Protein AF-A0A9N8M9S9-F1 (afdb_monomer_lite)

Foldseek 3Di:
DDPPDQDALVNADAAPDPLQAAQAALALVCLVVRVVSLVVRCVVSVNPDLLRLLVSVLRSYDPVVNVVLVPDVCSVVSGNVVVSVVSCVSRPHDDDPPDDPVRVVVVVVVVD

pLDDT: mean 84.75, std 11.59, range [36.91, 94.5]

Structure (mmCIF, N/CA/C/O backbone):
data_AF-A0A9N8M9S9-F1
#
_entry.id   AF-A0A9N8M9S9-F1
#
loop_
_atom_site.group_PDB
_atom_site.id
_atom_site.type_symbol
_atom_site.label_atom_id
_atom_site.label_alt_id
_atom_site.label_comp_id
_atom_site.label_asym_id
_atom_site.label_entity_id
_atom_site.label_seq_id
_atom_site.pdbx_PDB_ins_code
_atom_site.Cartn_x
_atom_site.Cartn_y
_atom_site.Cartn_z
_atom_site.occupanc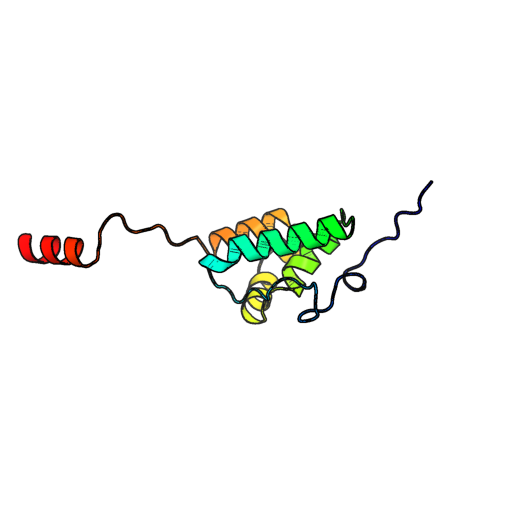y
_atom_site.B_iso_or_equiv
_atom_site.auth_seq_id
_atom_site.auth_comp_id
_atom_site.auth_asym_id
_atom_site.auth_atom_id
_atom_site.pdbx_PDB_model_num
ATOM 1 N N . MET A 1 1 ? 26.138 9.564 -23.325 1.00 36.91 1 MET A N 1
ATOM 2 C CA . MET A 1 1 ? 24.695 9.248 -23.274 1.00 36.91 1 MET A CA 1
ATOM 3 C C . MET A 1 1 ? 24.516 7.971 -22.465 1.00 36.91 1 MET A C 1
ATOM 5 O O . MET A 1 1 ? 24.757 6.896 -23.001 1.00 36.91 1 MET A O 1
ATOM 9 N N . SER A 1 2 ? 24.204 8.071 -21.169 1.00 38.53 2 SER A N 1
ATOM 10 C CA . SER A 1 2 ? 23.921 6.883 -20.351 1.00 38.53 2 SER A CA 1
ATOM 11 C C . SER A 1 2 ? 22.615 6.260 -20.825 1.00 38.53 2 SER A C 1
ATOM 13 O O . SER A 1 2 ? 21.580 6.923 -20.844 1.00 38.53 2 SER A O 1
ATOM 15 N N . ARG A 1 3 ? 22.671 4.997 -21.253 1.00 42.19 3 ARG A N 1
ATOM 16 C CA . ARG A 1 3 ? 21.482 4.197 -21.552 1.00 42.19 3 ARG A CA 1
ATOM 17 C C . ARG A 1 3 ? 20.707 4.055 -20.240 1.00 42.19 3 ARG A C 1
ATOM 19 O O . ARG A 1 3 ? 21.157 3.322 -19.367 1.00 42.19 3 ARG A O 1
ATOM 26 N N . LYS A 1 4 ? 19.591 4.773 -20.073 1.00 49.19 4 LYS A N 1
ATOM 27 C CA . LYS A 1 4 ? 18.631 4.481 -18.998 1.00 49.19 4 LYS A CA 1
ATOM 28 C C . LYS A 1 4 ? 18.071 3.089 -19.287 1.00 49.19 4 LYS A C 1
ATOM 30 O O . LYS A 1 4 ? 17.241 2.925 -20.178 1.00 49.19 4 LYS A O 1
ATOM 35 N N . THR A 1 5 ? 18.611 2.074 -18.622 1.00 52.59 5 THR A N 1
ATOM 36 C CA . THR A 1 5 ? 18.059 0.719 -18.633 1.00 52.59 5 THR A CA 1
ATOM 37 C C . THR A 1 5 ? 16.613 0.832 -18.162 1.00 52.59 5 THR A C 1
ATOM 39 O O . THR A 1 5 ? 16.381 1.379 -17.087 1.00 52.59 5 THR A O 1
ATOM 42 N N . ARG A 1 6 ? 15.639 0.392 -18.971 1.00 55.03 6 ARG A N 1
ATOM 43 C CA . ARG A 1 6 ? 14.244 0.314 -18.519 1.00 55.03 6 ARG A CA 1
ATOM 44 C C . ARG A 1 6 ? 14.217 -0.593 -17.298 1.00 55.03 6 ARG A C 1
ATOM 46 O O . ARG A 1 6 ? 14.609 -1.753 -17.392 1.00 55.03 6 ARG A O 1
ATOM 53 N N . GLN A 1 7 ? 13.864 -0.024 -16.158 1.00 66.12 7 GLN A N 1
ATOM 54 C CA . GLN A 1 7 ? 13.792 -0.766 -14.918 1.00 66.12 7 GLN A CA 1
ATOM 55 C C . GLN A 1 7 ? 12.396 -1.333 -14.773 1.00 66.12 7 GLN A C 1
ATOM 57 O O . GLN A 1 7 ? 11.433 -0.583 -14.670 1.00 66.12 7 GLN A O 1
ATOM 62 N N . ASP A 1 8 ? 12.312 -2.655 -14.795 1.00 69.69 8 ASP A N 1
ATOM 63 C CA . ASP A 1 8 ? 11.073 -3.387 -14.581 1.00 69.69 8 ASP A CA 1
ATOM 64 C C . ASP A 1 8 ? 10.934 -3.769 -13.105 1.00 69.69 8 ASP A C 1
ATOM 66 O O . ASP A 1 8 ? 11.894 -3.752 -12.338 1.00 69.69 8 ASP A O 1
ATOM 70 N N . ILE A 1 9 ? 9.751 -4.226 -12.695 1.00 74.62 9 ILE A N 1
ATOM 71 C CA . ILE A 1 9 ? 9.516 -4.713 -11.324 1.00 74.62 9 ILE A CA 1
ATOM 72 C C . ILE A 1 9 ? 10.524 -5.796 -10.879 1.00 74.62 9 ILE A C 1
ATOM 74 O O . ILE A 1 9 ? 10.769 -5.976 -9.690 1.00 74.62 9 ILE A O 1
ATOM 78 N N . VAL A 1 10 ? 11.126 -6.509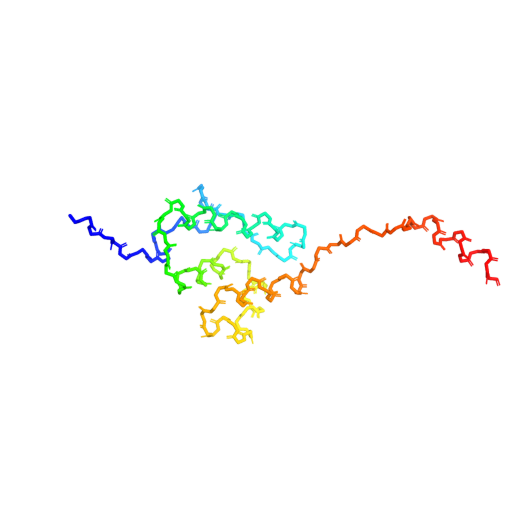 -11.836 1.00 76.12 10 VAL A N 1
ATOM 79 C CA . VAL A 1 10 ? 12.116 -7.573 -11.617 1.00 76.12 10 VAL A CA 1
ATOM 80 C C . VAL A 1 10 ? 13.465 -7.024 -11.134 1.00 76.12 10 VAL A C 1
ATOM 82 O O . VAL A 1 10 ? 14.215 -7.754 -10.490 1.00 76.12 10 VAL A O 1
ATOM 85 N N . THR A 1 11 ? 13.783 -5.753 -11.408 1.00 78.75 11 THR A N 1
ATOM 86 C CA . THR A 1 11 ? 15.016 -5.113 -10.915 1.00 78.75 11 THR A CA 1
ATOM 87 C C . THR A 1 11 ? 14.886 -4.609 -9.480 1.00 78.75 11 THR A C 1
ATOM 89 O O . THR A 1 11 ? 15.897 -4.275 -8.864 1.00 78.75 11 THR A O 1
ATOM 92 N N . LEU A 1 12 ? 13.664 -4.559 -8.941 1.00 83.62 12 LEU A N 1
ATOM 93 C CA . LEU A 1 12 ? 13.413 -4.190 -7.553 1.00 83.62 12 LEU A CA 1
ATOM 94 C C . LEU A 1 12 ? 13.597 -5.399 -6.618 1.00 83.62 12 LEU A C 1
ATOM 96 O O . LEU A 1 12 ? 13.330 -6.540 -7.007 1.00 83.62 12 LEU A O 1
ATOM 100 N N . PRO A 1 13 ? 14.028 -5.175 -5.362 1.00 84.19 13 PRO A N 1
ATOM 101 C CA . PRO A 1 13 ? 14.227 -6.242 -4.392 1.00 84.19 13 PRO A CA 1
ATOM 102 C C . PRO A 1 13 ? 12.953 -7.062 -4.185 1.00 84.19 13 PRO A C 1
ATOM 104 O O . PRO A 1 13 ? 11.859 -6.527 -3.975 1.00 84.19 13 PRO A O 1
ATOM 107 N N . ALA A 1 14 ? 13.101 -8.385 -4.218 1.00 81.19 14 ALA A N 1
ATOM 108 C CA . ALA A 1 14 ? 11.986 -9.299 -4.043 1.00 81.19 14 ALA A CA 1
ATOM 109 C C . ALA A 1 14 ? 11.289 -9.066 -2.696 1.00 81.19 14 ALA A C 1
ATOM 111 O O . ALA A 1 14 ? 11.912 -8.812 -1.666 1.00 81.19 14 ALA A O 1
ATOM 112 N N . ARG A 1 15 ? 9.962 -9.200 -2.671 1.00 77.75 15 ARG A N 1
ATOM 113 C CA . ARG A 1 15 ? 9.188 -9.024 -1.438 1.00 77.75 15 ARG A CA 1
ATOM 114 C C . ARG A 1 15 ? 9.722 -9.903 -0.297 1.00 77.75 15 ARG A C 1
ATOM 116 O O . ARG A 1 15 ? 9.587 -11.124 -0.345 1.00 77.75 15 ARG A O 1
ATOM 123 N N . GLY A 1 16 ? 10.191 -9.262 0.775 1.00 75.62 16 GLY A N 1
ATOM 124 C CA . GLY A 1 16 ? 10.724 -9.925 1.970 1.00 75.62 16 GLY A CA 1
ATOM 125 C C . GLY A 1 16 ? 12.241 -10.129 1.966 1.00 75.62 16 GLY A C 1
ATOM 126 O O . GLY A 1 16 ? 12.755 -10.688 2.931 1.00 75.62 16 GLY A O 1
ATOM 127 N N . SER A 1 17 ? 12.954 -9.687 0.925 1.00 82.50 17 SER A N 1
ATOM 128 C CA . SER A 1 17 ? 14.415 -9.623 0.940 1.00 82.50 17 SER A CA 1
ATOM 129 C C . SER A 1 17 ? 14.916 -8.428 1.751 1.00 82.50 17 SER A C 1
ATOM 131 O O . SER A 1 17 ? 14.187 -7.462 1.990 1.00 82.50 17 SER A O 1
ATOM 133 N N . SER A 1 18 ? 16.198 -8.468 2.122 1.00 74.19 18 SER A N 1
ATOM 134 C CA . SER A 1 18 ? 16.900 -7.280 2.614 1.00 74.19 18 SER A CA 1
ATOM 135 C C . SER A 1 18 ? 16.783 -6.152 1.579 1.00 74.19 18 SER A C 1
ATOM 137 O O . SER A 1 18 ? 16.964 -6.401 0.385 1.00 74.19 18 SER A O 1
ATOM 139 N N . GLY A 1 19 ? 16.409 -4.948 2.020 1.00 74.88 19 GLY A N 1
ATOM 140 C CA . GLY A 1 19 ? 16.206 -3.774 1.158 1.00 74.88 19 GLY A CA 1
ATOM 141 C C . GLY A 1 19 ? 14.801 -3.605 0.562 1.00 74.88 19 GLY A C 1
ATOM 142 O O . GLY A 1 19 ? 14.537 -2.574 -0.045 1.00 74.88 19 GLY A O 1
ATOM 143 N N . ALA A 1 20 ? 13.880 -4.560 0.742 1.00 84.19 20 ALA A N 1
ATOM 144 C CA . ALA A 1 20 ? 12.489 -4.389 0.320 1.00 84.19 20 ALA A CA 1
ATOM 145 C C . ALA A 1 20 ? 11.661 -3.606 1.366 1.00 84.19 20 ALA A C 1
ATOM 147 O O . ALA A 1 20 ? 11.850 -3.821 2.567 1.00 84.19 20 ALA A O 1
ATOM 148 N N . PRO A 1 21 ? 10.682 -2.783 0.939 1.00 86.50 21 PRO A N 1
ATOM 149 C CA . PRO A 1 21 ? 9.719 -2.149 1.830 1.00 86.50 21 PRO A CA 1
ATOM 150 C C . PRO A 1 21 ? 8.965 -3.161 2.690 1.00 86.50 21 PRO A C 1
ATOM 152 O O . PRO A 1 21 ? 8.663 -4.289 2.268 1.00 86.50 21 PRO A O 1
ATOM 155 N N . SER A 1 22 ? 8.578 -2.722 3.883 1.00 85.75 22 SER A N 1
ATOM 156 C CA . SER A 1 22 ? 7.738 -3.507 4.775 1.00 85.75 22 SER A CA 1
ATOM 157 C C . SER A 1 22 ? 6.406 -3.828 4.102 1.00 85.75 22 SER A C 1
ATOM 159 O O . SER A 1 22 ? 5.725 -2.967 3.545 1.00 85.75 22 SER A O 1
ATOM 161 N N . ARG A 1 23 ? 5.985 -5.095 4.169 1.00 87.94 23 ARG A N 1
ATOM 162 C CA . ARG A 1 23 ? 4.732 -5.531 3.540 1.00 87.94 23 ARG A CA 1
ATOM 163 C C . ARG A 1 23 ? 3.533 -4.823 4.174 1.00 87.94 23 ARG A C 1
ATOM 165 O O . ARG A 1 23 ? 3.187 -5.107 5.320 1.00 87.94 23 ARG A O 1
ATOM 172 N N . PHE A 1 24 ? 2.818 -4.019 3.391 1.00 91.44 24 PHE A N 1
ATOM 173 C CA . PHE A 1 24 ? 1.625 -3.323 3.868 1.00 91.44 24 PHE A CA 1
ATOM 174 C C . PHE A 1 24 ? 0.437 -4.270 4.040 1.00 91.44 24 PHE A C 1
ATOM 176 O O . PHE A 1 24 ? -0.051 -4.864 3.078 1.00 91.44 24 PHE A O 1
ATOM 183 N N . ARG A 1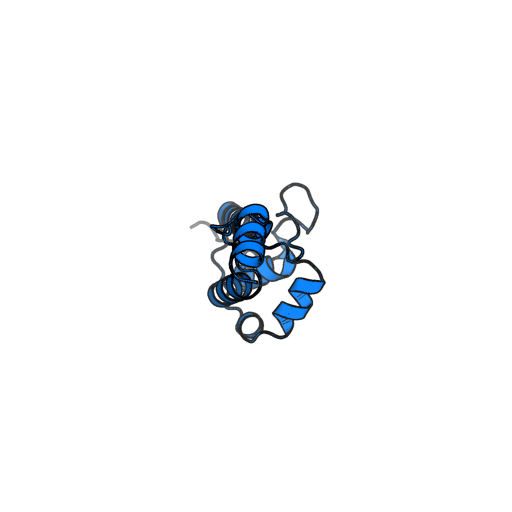 25 ? -0.058 -4.426 5.269 1.00 90.56 25 ARG A N 1
ATOM 184 C CA . ARG A 1 25 ? -1.159 -5.355 5.589 1.00 90.56 25 ARG A CA 1
ATOM 185 C C . ARG A 1 25 ? -2.521 -4.677 5.774 1.00 90.56 25 ARG A C 1
ATOM 187 O O . ARG A 1 25 ? -3.471 -5.368 6.124 1.00 90.56 25 ARG A O 1
ATOM 194 N N . GLY A 1 26 ? -2.629 -3.375 5.500 1.00 88.81 26 GLY A N 1
ATOM 195 C CA . GLY A 1 26 ? -3.845 -2.593 5.761 1.00 88.81 26 GLY A CA 1
ATOM 196 C C . GLY A 1 26 ? -3.863 -1.917 7.135 1.00 88.81 26 GLY A C 1
ATOM 197 O O . GLY A 1 26 ? -4.925 -1.523 7.607 1.00 88.81 26 GLY A O 1
ATOM 198 N N . ASP A 1 27 ? -2.706 -1.802 7.789 1.00 88.81 27 ASP A N 1
ATOM 199 C CA . ASP A 1 27 ? -2.564 -1.038 9.028 1.00 88.81 27 ASP A CA 1
ATOM 200 C C . ASP A 1 27 ? -2.536 0.464 8.715 1.00 88.81 27 ASP A C 1
ATOM 202 O O . ASP A 1 27 ? -1.667 0.953 7.994 1.00 88.81 27 ASP A O 1
ATOM 206 N N . ARG A 1 28 ? -3.503 1.197 9.261 1.00 88.31 28 ARG A N 1
ATOM 207 C CA . ARG A 1 28 ? -3.704 2.626 8.998 1.00 88.31 28 ARG A CA 1
ATOM 208 C C . ARG A 1 28 ? -2.516 3.474 9.451 1.00 88.31 28 ARG A C 1
ATOM 210 O O . ARG A 1 28 ? -2.145 4.407 8.742 1.00 88.31 28 ARG A O 1
ATOM 217 N N . GLU A 1 29 ? -1.885 3.129 10.571 1.00 87.38 29 GLU A N 1
ATOM 218 C CA . GLU A 1 29 ? -0.744 3.888 11.099 1.00 87.38 29 GLU A CA 1
ATOM 219 C C . GLU A 1 29 ? 0.531 3.611 10.28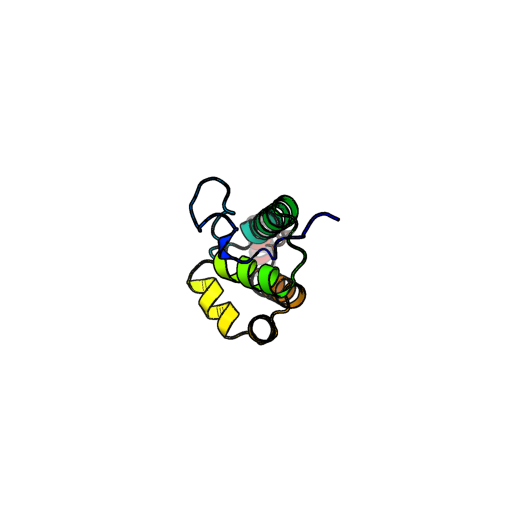9 1.00 87.38 29 GLU A C 1
ATOM 221 O O . GLU A 1 29 ? 1.350 4.507 10.068 1.00 87.38 29 GLU A O 1
ATOM 226 N N . ALA A 1 30 ? 0.660 2.397 9.744 1.00 89.19 30 ALA A N 1
ATOM 227 C CA . ALA A 1 30 ? 1.794 2.003 8.913 1.00 89.19 30 ALA A CA 1
ATOM 228 C C . ALA A 1 30 ? 1.717 2.520 7.463 1.00 89.19 30 ALA A C 1
ATOM 230 O O . ALA A 1 30 ? 2.735 2.517 6.768 1.00 89.19 30 ALA A O 1
ATOM 231 N N . LEU A 1 31 ? 0.548 2.978 6.984 1.00 91.94 31 LEU A N 1
ATOM 232 C CA . LEU A 1 31 ? 0.361 3.386 5.583 1.00 91.94 31 LEU A CA 1
ATOM 233 C C . LEU A 1 31 ? 1.347 4.483 5.165 1.00 91.94 31 LEU A C 1
ATOM 235 O O . LEU A 1 31 ? 1.911 4.425 4.075 1.00 91.94 31 LEU A O 1
ATOM 239 N N . ARG A 1 32 ? 1.567 5.488 6.019 1.00 90.88 32 ARG A N 1
ATOM 240 C CA . ARG A 1 32 ? 2.464 6.605 5.690 1.00 90.88 32 ARG A CA 1
ATOM 241 C C . ARG A 1 32 ? 3.908 6.136 5.523 1.00 90.88 32 ARG A C 1
ATOM 243 O O . ARG A 1 32 ? 4.554 6.541 4.561 1.00 90.88 32 ARG A O 1
ATOM 250 N N . SER A 1 33 ? 4.398 5.316 6.451 1.00 91.31 33 SER A N 1
ATOM 251 C CA . SER A 1 33 ? 5.762 4.780 6.399 1.00 91.31 33 SER A CA 1
ATOM 252 C C . SER A 1 33 ? 5.939 3.871 5.190 1.00 91.31 33 SER A C 1
ATOM 254 O O . SER A 1 33 ? 6.889 4.057 4.443 1.00 91.31 33 SER A O 1
ATOM 256 N N . PHE A 1 34 ? 4.967 2.997 4.920 1.00 93.62 34 PHE A N 1
ATOM 257 C CA . PHE A 1 34 ? 4.969 2.142 3.736 1.00 93.62 34 PHE A CA 1
ATOM 258 C C . PHE A 1 34 ? 5.071 2.937 2.428 1.00 93.62 34 PHE A C 1
ATOM 260 O O . PHE A 1 34 ? 5.919 2.639 1.593 1.00 93.62 34 PHE A O 1
ATOM 267 N N . LEU A 1 35 ? 4.225 3.957 2.243 1.00 93.56 35 LEU A N 1
ATOM 268 C CA . LEU A 1 35 ? 4.251 4.774 1.026 1.00 93.56 35 LEU A CA 1
ATOM 269 C C . LEU A 1 35 ? 5.593 5.488 0.845 1.00 93.56 35 LEU A C 1
ATOM 271 O O . LEU A 1 35 ? 6.048 5.636 -0.285 1.00 93.56 35 LEU A O 1
ATOM 275 N N . ARG A 1 36 ? 6.219 5.915 1.949 1.00 93.31 36 ARG A N 1
ATOM 276 C CA . ARG A 1 36 ? 7.550 6.521 1.919 1.00 93.31 36 ARG A CA 1
ATOM 277 C C . ARG A 1 36 ? 8.615 5.497 1.531 1.00 93.31 36 ARG A C 1
ATOM 279 O O . ARG A 1 36 ? 9.356 5.756 0.605 1.00 93.31 36 ARG A O 1
ATOM 286 N N . GLU A 1 37 ? 8.629 4.324 2.162 1.00 92.50 37 GLU A N 1
ATOM 287 C CA . GLU A 1 37 ? 9.588 3.252 1.849 1.00 92.50 37 GLU A CA 1
ATOM 288 C C . GLU A 1 37 ? 9.514 2.810 0.382 1.00 92.50 37 GLU A C 1
ATOM 290 O O . GLU A 1 37 ? 10.541 2.564 -0.242 1.00 92.50 37 GLU A O 1
ATOM 295 N N . VAL A 1 38 ? 8.307 2.726 -0.190 1.00 91.69 38 VAL A N 1
ATOM 296 C CA . VAL A 1 38 ? 8.137 2.413 -1.617 1.00 91.69 38 VAL A CA 1
ATOM 297 C C . VAL A 1 38 ? 8.675 3.538 -2.501 1.00 91.69 38 VAL A C 1
ATOM 299 O O . VAL A 1 38 ? 9.333 3.244 -3.493 1.00 91.69 38 VAL A O 1
ATOM 302 N N . GLN A 1 39 ? 8.422 4.804 -2.158 1.00 91.31 39 GLN A N 1
ATOM 303 C CA . GLN A 1 39 ? 8.952 5.940 -2.916 1.00 91.31 39 GLN A CA 1
ATOM 304 C C . GLN A 1 39 ? 10.482 5.999 -2.840 1.00 91.31 39 GLN A C 1
ATOM 306 O O . GLN A 1 39 ? 11.130 6.060 -3.877 1.00 91.31 39 GLN A O 1
ATOM 311 N N . ASP A 1 40 ? 11.048 5.889 -1.636 1.00 91.06 40 ASP A N 1
ATOM 312 C CA . ASP A 1 40 ? 12.494 5.886 -1.401 1.00 91.06 40 ASP A CA 1
ATOM 313 C C . ASP A 1 40 ? 13.173 4.760 -2.205 1.00 91.06 40 ASP A C 1
ATOM 315 O O . ASP A 1 40 ? 14.232 4.960 -2.801 1.00 91.06 40 ASP A O 1
ATOM 319 N N . LEU A 1 41 ? 12.537 3.581 -2.279 1.00 90.31 41 LEU A N 1
ATOM 320 C CA . LEU A 1 41 ? 13.006 2.476 -3.110 1.00 90.31 41 LEU A CA 1
ATOM 321 C C . LEU A 1 41 ? 13.009 2.852 -4.597 1.00 90.31 41 LEU A C 1
ATOM 323 O O . LEU A 1 41 ? 14.026 2.684 -5.264 1.00 90.31 41 LEU A O 1
ATOM 327 N N . LEU A 1 42 ? 11.890 3.347 -5.122 1.00 89.75 42 LEU A N 1
ATOM 328 C CA . LEU A 1 42 ? 11.769 3.706 -6.538 1.00 89.75 42 LEU A CA 1
ATOM 329 C C . LEU A 1 42 ? 12.772 4.797 -6.934 1.00 89.75 42 LEU A C 1
ATOM 331 O O . LEU A 1 42 ? 13.405 4.690 -7.984 1.00 89.75 42 LEU A O 1
ATOM 335 N N . ASP A 1 43 ? 12.980 5.780 -6.059 1.00 89.19 43 ASP A N 1
ATOM 336 C CA . ASP A 1 43 ? 13.941 6.865 -6.254 1.00 89.19 43 ASP A CA 1
ATOM 337 C C . ASP A 1 43 ? 15.386 6.347 -6.223 1.00 89.19 43 ASP A C 1
ATOM 339 O O . ASP A 1 43 ? 16.189 6.702 -7.085 1.00 89.19 43 ASP A O 1
ATOM 343 N N . SER A 1 44 ? 15.721 5.452 -5.282 1.00 87.56 44 SER A N 1
ATOM 344 C CA . SER A 1 44 ? 17.061 4.841 -5.189 1.00 87.56 44 SER A CA 1
ATOM 345 C C . SER A 1 44 ? 17.433 4.017 -6.422 1.00 87.56 44 SER A C 1
ATOM 347 O O . SER A 1 44 ? 18.609 3.853 -6.749 1.00 87.56 44 SER A O 1
ATOM 349 N N . HIS A 1 45 ? 16.413 3.528 -7.118 1.00 85.81 45 HIS A N 1
ATOM 350 C CA . HIS A 1 45 ? 16.538 2.773 -8.342 1.00 85.81 45 HIS A CA 1
ATOM 351 C C . HIS A 1 45 ? 16.384 3.667 -9.598 1.00 85.81 45 HIS A C 1
ATOM 353 O O . HIS A 1 45 ? 16.591 3.172 -10.688 1.00 85.81 45 HIS A O 1
ATOM 359 N N . ASP A 1 46 ? 16.142 4.983 -9.520 1.00 85.31 46 ASP A N 1
ATOM 360 C CA . ASP A 1 46 ? 15.919 5.863 -10.699 1.00 85.31 46 ASP A CA 1
ATOM 361 C C . ASP A 1 46 ? 14.741 5.390 -11.587 1.00 85.31 46 ASP A C 1
ATOM 363 O O . ASP A 1 46 ? 14.765 5.464 -12.823 1.00 85.31 46 ASP A O 1
ATOM 367 N N . VAL A 1 47 ? 13.683 4.884 -10.941 1.00 84.81 47 VAL A N 1
ATOM 368 C CA . VAL A 1 47 ? 12.430 4.489 -11.594 1.00 84.81 47 VAL A CA 1
ATOM 369 C C . VAL A 1 47 ? 11.502 5.700 -11.694 1.00 84.81 47 VAL A C 1
ATOM 371 O O . VAL A 1 47 ? 10.927 6.127 -10.698 1.00 84.81 47 VAL A O 1
ATOM 374 N N . ASP A 1 48 ? 11.283 6.199 -12.911 1.00 82.31 48 ASP A N 1
ATOM 375 C CA . ASP A 1 48 ? 10.317 7.279 -13.214 1.00 82.31 48 ASP A CA 1
ATOM 376 C C . ASP A 1 48 ? 9.085 6.771 -14.000 1.00 82.31 48 ASP A C 1
ATOM 378 O O . ASP A 1 48 ? 8.199 7.523 -14.407 1.00 82.31 48 ASP A O 1
ATOM 382 N N . ASP A 1 49 ? 9.012 5.460 -14.240 1.00 87.62 49 ASP A N 1
ATOM 383 C CA . ASP A 1 49 ? 7.906 4.859 -14.978 1.00 87.62 49 ASP A CA 1
ATOM 384 C C . ASP A 1 49 ? 6.669 4.676 -14.079 1.00 87.62 49 ASP A C 1
ATOM 386 O O . ASP A 1 49 ? 6.700 3.994 -13.048 1.00 87.62 49 ASP A O 1
ATOM 390 N N . LYS A 1 50 ? 5.546 5.271 -14.497 1.00 88.31 50 LYS A N 1
ATOM 391 C CA . LYS A 1 50 ? 4.269 5.221 -13.770 1.00 88.31 50 LYS A CA 1
ATOM 392 C C . LYS A 1 50 ? 3.696 3.809 -13.670 1.00 88.31 50 LYS A C 1
ATOM 394 O O . LYS A 1 50 ? 3.057 3.494 -12.664 1.00 88.31 50 LYS A O 1
ATOM 399 N N . GLU A 1 51 ? 3.896 2.970 -14.682 1.00 88.69 51 GLU A N 1
ATOM 400 C CA . GLU A 1 51 ? 3.422 1.587 -14.661 1.00 88.69 51 GLU A CA 1
ATOM 401 C C . GLU A 1 51 ? 4.191 0.780 -13.618 1.00 88.69 51 GLU A C 1
ATOM 403 O O . GLU A 1 51 ? 3.583 0.056 -12.824 1.00 88.69 51 GLU A O 1
ATOM 408 N N . VAL A 1 52 ? 5.509 0.987 -13.552 1.00 88.31 52 VAL A N 1
ATOM 409 C CA . VAL A 1 52 ? 6.388 0.346 -12.566 1.00 88.31 52 VAL A CA 1
ATOM 410 C C . VAL A 1 52 ? 6.063 0.837 -11.157 1.00 88.31 52 VAL A C 1
ATOM 412 O O . VAL A 1 52 ? 5.998 0.030 -10.233 1.00 88.31 52 VAL A O 1
ATOM 415 N N . HIS A 1 53 ? 5.753 2.125 -10.977 1.00 91.25 53 HIS A N 1
ATOM 416 C CA . HIS A 1 53 ? 5.268 2.663 -9.696 1.00 91.25 53 HIS A CA 1
ATOM 417 C C . HIS A 1 53 ? 3.966 1.996 -9.244 1.00 91.25 53 HIS A C 1
ATOM 419 O O . HIS A 1 53 ? 3.850 1.554 -8.097 1.00 91.25 53 HIS A O 1
ATOM 425 N N . ALA A 1 54 ? 2.977 1.908 -10.138 1.00 91.88 54 ALA A N 1
ATOM 426 C CA . ALA A 1 54 ? 1.699 1.264 -9.844 1.00 91.88 54 ALA A CA 1
ATOM 427 C C . ALA A 1 54 ? 1.890 -0.224 -9.508 1.00 91.88 54 ALA A C 1
ATOM 429 O O . ALA A 1 54 ? 1.257 -0.757 -8.589 1.00 91.88 54 ALA A O 1
ATOM 430 N N . GLU A 1 55 ? 2.795 -0.894 -10.219 1.00 91.50 55 GLU A N 1
ATOM 431 C CA . GLU A 1 55 ? 3.115 -2.292 -9.973 1.00 91.50 55 GLU A CA 1
ATOM 432 C C . GLU A 1 55 ? 3.880 -2.502 -8.666 1.00 91.50 55 GLU A C 1
ATOM 434 O O . GLU A 1 55 ? 3.546 -3.428 -7.931 1.00 91.50 55 GLU A O 1
ATOM 439 N N . ALA A 1 56 ? 4.816 -1.622 -8.307 1.00 91.50 56 ALA A N 1
ATOM 440 C CA . ALA A 1 56 ? 5.539 -1.666 -7.038 1.00 91.50 56 ALA A CA 1
ATOM 441 C C . ALA A 1 56 ? 4.591 -1.501 -5.844 1.00 91.50 56 ALA A C 1
ATOM 443 O O . ALA A 1 56 ? 4.593 -2.328 -4.924 1.00 91.50 56 ALA A O 1
ATOM 444 N N . LEU A 1 57 ? 3.697 -0.506 -5.899 1.00 92.25 57 LEU A N 1
ATOM 445 C CA . LEU A 1 57 ? 2.651 -0.309 -4.892 1.00 92.25 57 LEU A CA 1
ATOM 446 C C . LEU A 1 57 ? 1.807 -1.575 -4.714 1.00 92.25 57 LEU A C 1
ATOM 448 O O . LEU A 1 57 ? 1.538 -1.996 -3.589 1.00 92.25 57 LEU A O 1
ATOM 452 N N . PHE A 1 58 ? 1.422 -2.225 -5.812 1.00 92.88 58 PHE A N 1
ATOM 453 C CA . PHE A 1 58 ? 0.682 -3.481 -5.765 1.00 92.88 58 PHE A CA 1
ATOM 454 C C . PHE A 1 58 ? 1.531 -4.657 -5.246 1.00 92.88 58 PHE A C 1
ATOM 456 O O . PHE A 1 58 ? 1.053 -5.457 -4.435 1.00 92.88 58 PHE A O 1
ATOM 463 N N . HIS A 1 59 ? 2.785 -4.777 -5.680 1.00 91.50 59 HIS A N 1
ATOM 464 C CA . HIS A 1 59 ? 3.677 -5.896 -5.379 1.00 91.50 59 HIS A CA 1
ATOM 465 C C . HIS A 1 59 ? 3.957 -6.006 -3.875 1.00 91.50 59 HIS A C 1
ATOM 467 O O . HIS A 1 59 ? 3.779 -7.084 -3.285 1.00 91.50 59 HIS A O 1
ATOM 473 N N . TYR A 1 60 ? 4.309 -4.883 -3.240 1.00 92.44 60 TYR A N 1
ATOM 474 C CA . TYR A 1 60 ? 4.644 -4.823 -1.814 1.00 92.44 60 TYR A CA 1
ATOM 475 C C . TYR A 1 60 ? 3.419 -4.780 -0.886 1.00 92.44 60 TYR A C 1
ATOM 477 O O . TYR A 1 60 ? 3.538 -5.022 0.319 1.00 92.44 60 TYR A O 1
ATOM 485 N N . CYS A 1 61 ? 2.212 -4.595 -1.430 1.00 92.50 61 CYS A N 1
ATOM 486 C CA . CYS A 1 61 ? 0.977 -4.791 -0.675 1.00 92.50 61 CYS A CA 1
ATOM 487 C C . CYS A 1 61 ? 0.780 -6.254 -0.238 1.00 92.50 61 CYS A C 1
ATOM 489 O O . CYS A 1 61 ? 1.178 -7.224 -0.890 1.00 92.50 61 CYS A O 1
ATOM 491 N N . GLY A 1 62 ? 0.095 -6.447 0.884 1.00 91.12 62 GLY A N 1
ATOM 492 C CA . GLY A 1 62 ? -0.360 -7.750 1.344 1.00 91.12 62 GLY A CA 1
ATOM 493 C C . GLY A 1 62 ? -1.492 -8.315 0.490 1.00 91.12 62 GLY A C 1
ATOM 494 O O . GLY A 1 62 ? -2.147 -7.603 -0.261 1.00 91.12 62 GLY A O 1
ATOM 495 N N . SER A 1 63 ? -1.741 -9.620 0.613 1.00 91.12 63 SER A N 1
ATOM 496 C CA . SER A 1 63 ? -2.799 -10.340 -0.110 1.00 91.12 63 SER A CA 1
ATOM 497 C C . SER A 1 63 ? -4.172 -9.670 -0.015 1.00 91.12 63 SER A C 1
ATOM 499 O O . SER A 1 63 ? -4.823 -9.520 -1.044 1.00 91.12 63 SER A O 1
ATOM 501 N N . SER A 1 64 ? -4.594 -9.245 1.178 1.00 90.19 64 SER A N 1
ATOM 502 C CA . SER A 1 64 ? -5.900 -8.602 1.382 1.00 90.19 64 SER A CA 1
ATOM 503 C C . SER A 1 64 ? -5.993 -7.252 0.670 1.00 90.19 64 SER A C 1
ATOM 505 O O . SER A 1 64 ? -6.942 -7.013 -0.069 1.00 90.19 64 SER A O 1
ATOM 507 N N . VAL A 1 65 ? -4.964 -6.411 0.810 1.00 92.00 65 VAL A N 1
ATOM 508 C CA . VAL A 1 65 ? -4.902 -5.097 0.149 1.00 92.00 65 VAL A CA 1
ATOM 509 C C . VAL A 1 65 ? -4.819 -5.252 -1.370 1.00 92.00 65 VAL A C 1
ATOM 511 O O . VAL A 1 65 ? -5.483 -4.527 -2.097 1.00 92.00 65 VAL A O 1
ATOM 514 N N . ARG A 1 66 ? -4.071 -6.244 -1.870 1.00 92.88 66 ARG A N 1
ATOM 515 C CA . ARG A 1 66 ? -4.011 -6.551 -3.305 1.00 92.88 66 ARG A CA 1
ATOM 516 C C . ARG A 1 66 ? -5.359 -6.967 -3.877 1.00 92.88 66 ARG A C 1
ATOM 518 O O . ARG A 1 66 ? -5.679 -6.538 -4.977 1.00 92.88 66 ARG A O 1
ATOM 525 N N . LYS A 1 67 ? -6.127 -7.808 -3.173 1.00 92.69 67 LYS A N 1
ATOM 526 C CA . LYS A 1 67 ? -7.483 -8.179 -3.616 1.00 92.69 67 LYS A CA 1
ATOM 527 C C . LYS A 1 67 ? -8.341 -6.926 -3.780 1.00 92.69 67 LYS A C 1
ATOM 529 O O . LYS A 1 67 ? -8.872 -6.709 -4.855 1.00 92.69 67 LYS A O 1
ATOM 534 N N . LEU A 1 68 ? -8.337 -6.060 -2.769 1.00 91.81 68 LEU A N 1
ATOM 535 C CA . LEU A 1 68 ? -9.052 -4.789 -2.803 1.00 91.81 68 LEU A CA 1
ATOM 536 C C . LEU A 1 68 ? -8.569 -3.866 -3.936 1.00 91.81 68 LEU A C 1
ATOM 538 O O . LEU A 1 68 ? -9.389 -3.303 -4.650 1.00 91.81 68 LEU A O 1
ATOM 542 N N . LEU A 1 69 ? -7.257 -3.739 -4.159 1.00 91.50 69 LEU A N 1
ATOM 543 C CA . LEU A 1 69 ? -6.712 -2.919 -5.248 1.00 91.50 69 LEU A CA 1
ATOM 544 C C . LEU A 1 69 ? -7.118 -3.433 -6.638 1.00 91.50 69 LEU A C 1
ATOM 546 O O . LEU A 1 69 ? -7.357 -2.614 -7.518 1.00 91.50 69 LEU A O 1
ATOM 550 N N . LYS A 1 70 ? -7.231 -4.755 -6.848 1.00 91.56 70 LYS A N 1
ATOM 551 C CA . LYS A 1 70 ? -7.667 -5.330 -8.140 1.00 91.56 70 LYS A CA 1
ATOM 552 C C . LYS A 1 70 ? -9.080 -4.904 -8.541 1.00 91.56 70 LYS A C 1
ATOM 554 O O . LYS A 1 70 ? -9.375 -4.808 -9.737 1.00 91.56 70 LYS A O 1
ATOM 559 N N . ASP A 1 71 ? -9.927 -4.647 -7.553 1.00 91.38 71 ASP A N 1
ATOM 560 C CA . ASP A 1 71 ? -11.311 -4.234 -7.768 1.00 91.38 71 ASP A CA 1
ATOM 561 C C . ASP A 1 71 ? -11.428 -2.728 -8.048 1.00 91.38 71 ASP A C 1
ATOM 563 O O . ASP A 1 71 ? -12.436 -2.275 -8.590 1.00 91.38 71 ASP A O 1
ATOM 567 N N . LEU A 1 72 ? -10.385 -1.944 -7.750 1.00 91.12 72 LEU A N 1
ATOM 568 C CA . LEU A 1 72 ? -10.388 -0.502 -7.965 1.00 91.12 72 LEU A CA 1
ATOM 569 C C . LEU A 1 72 ? -9.987 -0.126 -9.407 1.00 91.12 72 LEU A C 1
ATOM 571 O O . LEU A 1 72 ? -8.972 -0.608 -9.922 1.00 91.12 72 LEU A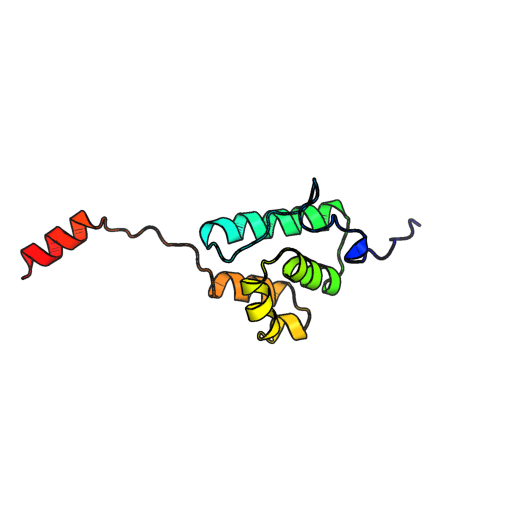 O 1
ATOM 575 N N . PRO A 1 73 ? -10.706 0.818 -10.052 1.00 90.38 73 PRO A N 1
ATOM 576 C CA . PRO A 1 73 ? -10.359 1.312 -11.387 1.00 90.38 73 PRO A CA 1
ATOM 577 C C . PRO A 1 73 ? -8.949 1.906 -11.483 1.00 90.38 73 PRO A C 1
ATOM 579 O O . PRO A 1 73 ? -8.303 1.775 -12.519 1.00 90.38 73 PRO A O 1
ATOM 582 N N . CYS A 1 74 ? -8.443 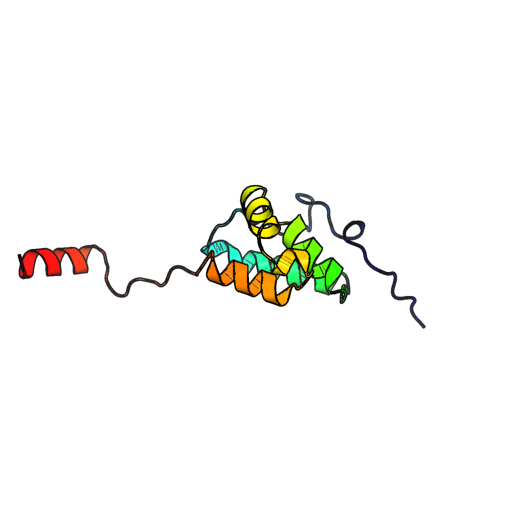2.505 -10.400 1.00 89.69 74 CYS A N 1
ATOM 583 C CA . CYS A 1 74 ? -7.121 3.133 -10.376 1.00 89.69 74 CYS A CA 1
ATOM 584 C C . CYS A 1 74 ? -5.973 2.145 -10.629 1.00 89.69 74 CYS A C 1
ATOM 586 O O . CYS A 1 74 ? -4.991 2.511 -11.269 1.00 89.69 74 CYS A O 1
ATOM 588 N N . TYR A 1 75 ? -6.107 0.888 -10.194 1.00 90.12 75 TYR A N 1
ATOM 589 C CA . TYR A 1 75 ? -5.117 -0.144 -10.502 1.00 90.12 75 TYR A CA 1
ATOM 590 C C . TYR A 1 75 ? -5.186 -0.564 -11.973 1.00 90.12 75 TYR A C 1
ATOM 592 O O . TYR A 1 75 ? -4.155 -0.703 -12.626 1.00 90.12 75 TYR A O 1
ATOM 600 N N . ARG A 1 76 ? -6.400 -0.703 -12.527 1.00 89.44 76 ARG A N 1
ATOM 601 C CA . ARG A 1 76 ? -6.602 -1.053 -13.945 1.00 89.44 76 ARG A CA 1
ATOM 602 C C . ARG A 1 76 ? -6.058 0.021 -14.887 1.00 89.44 76 ARG A C 1
ATOM 604 O O . ARG A 1 76 ? -5.530 -0.310 -15.939 1.00 89.44 76 ARG A O 1
ATOM 611 N N . GLN A 1 77 ? -6.159 1.286 -14.485 1.00 90.81 77 GLN A N 1
ATOM 612 C CA . GLN A 1 77 ? -5.632 2.442 -15.214 1.00 90.81 77 GLN A CA 1
ATOM 613 C C . GLN A 1 77 ? -4.132 2.681 -14.989 1.00 90.81 77 GLN A C 1
ATOM 615 O O . GLN A 1 77 ? -3.588 3.611 -15.575 1.00 90.81 77 GLN A O 1
ATOM 620 N N . ARG A 1 78 ? -3.471 1.874 -14.142 1.00 90.94 78 ARG A N 1
ATOM 621 C CA . ARG A 1 78 ? -2.054 2.034 -13.773 1.00 90.94 78 ARG A CA 1
ATOM 622 C C . ARG A 1 78 ? -1.724 3.458 -13.303 1.00 90.94 78 ARG A C 1
ATOM 624 O O . ARG A 1 78 ? -0.668 3.995 -13.617 1.00 90.94 78 ARG A O 1
ATOM 631 N N . ASP A 1 79 ? -2.625 4.066 -12.526 1.00 93.19 79 ASP A N 1
ATOM 632 C CA . ASP A 1 79 ? -2.426 5.409 -11.974 1.00 93.19 79 ASP A CA 1
ATOM 633 C C . ASP A 1 79 ? -1.939 5.330 -10.512 1.00 93.19 79 ASP A C 1
ATOM 635 O O . ASP A 1 79 ? -2.754 5.166 -9.590 1.00 93.19 79 ASP A O 1
ATOM 639 N N . PRO A 1 80 ? -0.624 5.491 -10.257 1.00 92.12 80 PRO A N 1
ATOM 640 C CA . PRO A 1 80 ? -0.073 5.409 -8.909 1.00 92.12 80 PRO A CA 1
ATOM 641 C C . PRO A 1 80 ? -0.615 6.510 -7.988 1.00 92.12 80 PRO A C 1
ATOM 643 O O . PRO A 1 80 ? -0.835 6.267 -6.800 1.00 92.12 80 PRO A O 1
ATOM 646 N N . LYS A 1 81 ? -0.913 7.710 -8.507 1.00 93.44 81 LYS A N 1
ATOM 647 C CA . LYS A 1 81 ? -1.450 8.811 -7.692 1.00 93.44 81 LYS A CA 1
ATOM 648 C C . LYS A 1 81 ? -2.867 8.493 -7.231 1.00 93.44 81 LYS A C 1
ATOM 650 O O . LYS A 1 81 ? -3.189 8.683 -6.053 1.00 93.44 81 LYS A O 1
ATOM 655 N N . ALA A 1 82 ? -3.701 7.969 -8.128 1.00 93.94 82 ALA A N 1
ATOM 656 C CA . ALA A 1 82 ? -5.049 7.533 -7.782 1.00 93.94 82 ALA A CA 1
ATOM 657 C C . ALA A 1 82 ? -5.041 6.331 -6.822 1.00 93.94 82 ALA A C 1
ATOM 659 O O . ALA A 1 82 ? -5.861 6.285 -5.903 1.00 93.94 82 ALA A O 1
ATOM 660 N N . MET A 1 83 ? -4.091 5.398 -6.964 1.00 93.56 83 MET A N 1
ATOM 661 C CA . MET A 1 83 ? -3.902 4.294 -6.012 1.00 93.56 83 MET A CA 1
ATOM 662 C C . MET A 1 83 ? -3.536 4.801 -4.612 1.00 93.56 83 MET A C 1
ATOM 664 O O . MET A 1 83 ? -4.166 4.403 -3.633 1.00 93.56 83 MET A O 1
ATOM 668 N N . ILE A 1 84 ? -2.576 5.727 -4.503 1.00 94.12 84 ILE A N 1
ATOM 669 C CA . ILE A 1 84 ? -2.188 6.338 -3.222 1.00 94.12 84 ILE A CA 1
ATOM 670 C C . ILE A 1 84 ? -3.376 7.061 -2.584 1.00 94.12 84 ILE A C 1
ATOM 672 O O . ILE A 1 84 ? -3.611 6.931 -1.379 1.00 94.12 84 ILE A O 1
ATOM 676 N N . LYS A 1 85 ? -4.145 7.813 -3.380 1.00 94.50 85 LYS A N 1
ATOM 677 C CA . LYS A 1 85 ? -5.350 8.501 -2.904 1.00 94.50 85 LYS A CA 1
ATOM 678 C C . LYS A 1 85 ? -6.377 7.504 -2.367 1.00 94.50 85 LYS A C 1
ATOM 680 O O . LYS A 1 85 ? -6.853 7.684 -1.251 1.00 94.50 85 LYS A O 1
ATOM 685 N N . ALA A 1 86 ? -6.659 6.434 -3.110 1.00 93.25 86 ALA A N 1
ATOM 686 C CA . ALA A 1 86 ? -7.595 5.397 -2.686 1.00 93.25 86 ALA A CA 1
ATOM 687 C C . ALA A 1 86 ? -7.149 4.712 -1.384 1.00 93.25 86 ALA A C 1
ATOM 689 O O . ALA A 1 86 ? -7.954 4.558 -0.467 1.00 93.25 86 ALA A O 1
ATOM 690 N N . LEU A 1 87 ? -5.862 4.374 -1.254 1.00 92.50 87 LEU A N 1
ATOM 691 C CA . LEU A 1 87 ? -5.316 3.790 -0.025 1.00 92.50 87 LEU A CA 1
ATOM 692 C C . LEU A 1 87 ? -5.492 4.722 1.180 1.00 92.50 87 LEU A C 1
ATOM 694 O O . LEU A 1 87 ? -5.916 4.262 2.236 1.00 92.50 87 LEU A O 1
ATOM 698 N N . LYS A 1 88 ? -5.235 6.028 1.023 1.00 92.25 88 LYS A N 1
ATOM 699 C CA . LYS A 1 88 ? -5.445 7.025 2.090 1.00 92.25 88 LYS A CA 1
ATOM 700 C C . LYS A 1 88 ? -6.916 7.178 2.483 1.00 92.25 88 LYS A C 1
ATOM 702 O O . LYS A 1 88 ? -7.200 7.442 3.645 1.00 92.25 88 LYS A O 1
ATOM 707 N N . THR A 1 89 ? -7.840 7.017 1.538 1.00 92.25 89 THR A N 1
ATOM 708 C CA . THR A 1 89 ? -9.285 7.059 1.811 1.00 92.25 89 THR A CA 1
ATOM 709 C C . THR A 1 89 ? -9.764 5.815 2.559 1.00 92.25 89 THR A C 1
ATOM 711 O O . THR A 1 89 ? -10.573 5.928 3.472 1.00 92.25 89 THR A O 1
ATOM 714 N N . ILE A 1 90 ? -9.267 4.634 2.190 1.00 91.62 90 ILE A N 1
ATOM 715 C CA . ILE A 1 90 ? -9.695 3.349 2.771 1.00 91.62 90 ILE A CA 1
ATOM 716 C C . ILE A 1 90 ? -9.052 3.114 4.142 1.00 91.62 90 ILE A C 1
ATOM 718 O O . ILE A 1 90 ? -9.672 2.550 5.045 1.00 91.62 90 ILE A O 1
ATOM 722 N N . TYR A 1 91 ? -7.817 3.581 4.310 1.00 90.50 91 TYR A N 1
ATOM 723 C CA . TYR A 1 91 ? -7.049 3.484 5.545 1.00 90.50 91 TYR A CA 1
ATOM 724 C C . TYR A 1 91 ? -6.728 4.889 6.075 1.00 90.50 91 TYR A C 1
ATOM 726 O O . TYR A 1 91 ? -5.561 5.294 6.074 1.00 90.50 91 TYR A O 1
ATOM 734 N N . PRO A 1 92 ? -7.746 5.660 6.508 1.00 86.38 92 PRO A N 1
ATOM 735 C CA . PRO A 1 92 ? -7.519 6.990 7.047 1.00 86.38 92 PRO A CA 1
ATOM 736 C C . PRO A 1 92 ? -6.733 6.881 8.351 1.00 86.38 92 PRO A C 1
ATOM 738 O O . PRO A 1 92 ? -6.950 5.962 9.144 1.00 86.38 92 PRO A O 1
ATOM 741 N N . ARG A 1 93 ? -5.833 7.838 8.587 1.00 80.88 93 ARG A N 1
ATOM 742 C CA . ARG A 1 93 ? -5.124 7.933 9.864 1.00 80.88 93 ARG A CA 1
ATOM 743 C C . ARG A 1 93 ? -6.140 8.087 10.990 1.00 80.88 93 ARG A C 1
ATOM 745 O O . ARG A 1 93 ? -7.101 8.845 10.839 1.00 80.88 93 ARG A O 1
ATOM 752 N N . GLN A 1 94 ? -5.929 7.399 12.108 1.00 73.75 94 GLN A N 1
ATOM 753 C CA . GLN A 1 94 ? -6.790 7.602 13.259 1.00 73.75 94 GLN A CA 1
ATOM 754 C C . GLN A 1 94 ? -6.560 9.023 13.782 1.00 73.75 94 GLN A C 1
ATOM 756 O O . GLN A 1 94 ? -5.461 9.375 14.210 1.00 73.75 94 GLN A O 1
ATOM 761 N N . GLN A 1 95 ? -7.585 9.874 13.696 1.00 68.81 95 GLN A N 1
ATOM 762 C CA . GLN A 1 95 ? -7.551 11.147 14.404 1.00 68.81 95 GLN A CA 1
ATOM 763 C C . GLN A 1 95 ? -7.541 10.839 15.898 1.00 68.81 95 GLN A C 1
ATOM 765 O O . GLN A 1 95 ? -8.336 10.024 16.378 1.00 68.81 95 GLN A O 1
ATOM 770 N N . ALA A 1 96 ? -6.611 11.461 16.621 1.00 68.00 96 ALA A N 1
ATOM 771 C CA . ALA A 1 96 ? -6.666 11.458 18.070 1.00 68.00 96 ALA A CA 1
ATOM 772 C C . ALA A 1 96 ? -8.018 12.060 18.461 1.00 68.00 96 ALA A C 1
ATOM 774 O O . ALA A 1 96 ? -8.331 13.179 18.055 1.00 68.00 96 ALA A O 1
ATOM 775 N N . SER A 1 97 ? -8.844 11.286 19.165 1.00 71.50 97 SER A N 1
ATOM 776 C CA . SER A 1 97 ? -10.078 11.834 19.714 1.00 71.50 97 SER A CA 1
ATOM 777 C C . SER A 1 97 ? -9.695 12.924 20.705 1.00 71.50 97 SER A C 1
ATOM 779 O O . SER A 1 97 ? -8.817 12.711 21.542 1.00 71.50 97 SER A O 1
ATOM 781 N N . GLU A 1 98 ? -10.335 14.083 20.585 1.00 78.25 98 GLU A N 1
ATOM 782 C CA . GLU A 1 98 ? -10.157 15.199 21.515 1.00 78.25 98 GLU A CA 1
ATOM 783 C C . GLU A 1 98 ? -10.534 14.799 22.949 1.00 78.25 98 GLU A C 1
ATOM 785 O O . GLU A 1 98 ? -9.942 15.278 23.912 1.00 78.25 98 GLU A O 1
ATOM 790 N N . TYR A 1 99 ? -11.449 13.836 23.080 1.00 78.81 99 TYR A N 1
ATOM 791 C CA . TYR A 1 99 ? -11.930 13.335 24.356 1.00 78.81 99 TYR A CA 1
ATOM 792 C C . TYR A 1 99 ? -11.359 11.958 24.662 1.00 78.81 99 TYR A C 1
ATOM 794 O O . TYR A 1 99 ? -11.392 11.028 23.847 1.00 78.81 99 TYR A O 1
ATOM 802 N N . ARG A 1 100 ? -10.895 11.777 25.898 1.00 78.75 100 ARG A N 1
ATOM 803 C CA . ARG A 1 100 ? -10.622 10.435 26.406 1.00 78.75 100 ARG A CA 1
ATOM 804 C C . ARG A 1 100 ? -11.951 9.730 26.658 1.00 78.75 100 ARG A C 1
ATOM 806 O O . ARG A 1 100 ? -12.970 10.350 26.952 1.00 78.75 100 ARG A O 1
ATOM 813 N N . ARG A 1 101 ? -11.935 8.394 26.636 1.00 81.94 101 ARG A N 1
ATOM 814 C CA . ARG A 1 101 ? -13.103 7.579 27.027 1.00 81.94 101 ARG A CA 1
ATOM 815 C C . ARG A 1 101 ? -13.655 7.956 28.405 1.00 81.94 101 ARG A C 1
ATOM 817 O O . ARG A 1 101 ? -14.858 7.862 28.610 1.00 81.94 101 ARG A O 1
ATOM 824 N N . SER A 1 102 ? -12.789 8.374 29.329 1.00 84.94 102 SER A N 1
ATOM 825 C CA . SER A 1 102 ? -13.189 8.878 30.646 1.00 84.94 102 SER A CA 1
ATOM 826 C C . SER A 1 102 ? -14.045 10.137 30.561 1.00 84.94 102 SER A C 1
ATOM 828 O O . SER A 1 102 ? -15.000 10.266 31.318 1.00 84.94 102 SER A O 1
ATOM 830 N N . ASP A 1 103 ? -13.721 11.039 29.639 1.00 87.06 103 ASP A N 1
ATOM 831 C CA . ASP A 1 103 ? -14.391 12.332 29.498 1.00 87.06 103 ASP A CA 1
ATOM 832 C C . ASP A 1 103 ? -15.780 12.123 28.888 1.00 87.06 103 ASP A C 1
ATOM 834 O O . ASP A 1 103 ? -16.770 12.651 29.384 1.00 87.06 103 ASP A O 1
ATOM 838 N N . LEU A 1 104 ? -15.869 11.235 27.892 1.00 86.44 104 LEU A N 1
ATOM 839 C CA . LEU A 1 104 ? -17.140 10.817 27.296 1.00 86.44 104 LEU A CA 1
ATOM 840 C C . LEU A 1 104 ? -18.044 10.085 28.294 1.00 86.44 104 LEU A C 1
ATOM 842 O O . LEU A 1 104 ? -19.257 10.265 28.269 1.00 86.44 104 LEU A O 1
ATOM 846 N N . ARG A 1 105 ? -17.464 9.266 29.181 1.00 87.25 105 ARG A N 1
ATOM 847 C CA . ARG A 1 105 ? -18.225 8.557 30.215 1.00 87.25 105 ARG A CA 1
ATOM 848 C C . ARG A 1 105 ? -18.807 9.519 31.249 1.00 87.25 105 ARG A C 1
ATOM 850 O O . ARG A 1 105 ? -19.969 9.371 31.595 1.00 87.25 105 ARG A O 1
ATOM 857 N N . LYS A 1 106 ? -18.032 10.518 31.684 1.00 89.44 106 LYS A N 1
ATOM 858 C CA . LYS A 1 106 ? -18.525 11.569 32.587 1.00 89.44 106 LYS A CA 1
ATOM 859 C C . LYS A 1 106 ? -19.669 12.363 31.962 1.00 89.44 106 LYS A C 1
ATOM 861 O O . LYS A 1 106 ? -20.692 12.527 32.606 1.00 89.44 106 LYS A O 1
ATOM 866 N N . LEU A 1 107 ? -19.527 12.774 30.701 1.00 87.81 107 LEU A N 1
ATOM 867 C CA . LEU A 1 107 ? -20.596 13.465 29.972 1.00 87.81 107 LEU A CA 1
ATOM 868 C C . LEU A 1 107 ? -21.865 12.611 29.850 1.00 87.81 107 LEU A C 1
ATOM 870 O O . LEU A 1 107 ? -22.965 13.123 30.006 1.00 87.81 107 LEU A O 1
ATOM 874 N N . ALA A 1 108 ? -21.726 11.310 29.584 1.00 89.44 108 ALA A N 1
ATOM 875 C CA . ALA A 1 108 ? -22.874 10.411 29.495 1.00 89.44 108 ALA A CA 1
ATOM 876 C C . ALA A 1 108 ? -23.581 10.213 30.846 1.00 89.44 108 ALA A C 1
ATOM 878 O O . ALA A 1 108 ? -24.795 10.087 30.865 1.00 89.44 108 ALA A O 1
ATOM 879 N N . GLU A 1 109 ? -22.839 10.186 31.957 1.00 89.50 109 GLU A N 1
ATOM 880 C CA . GLU A 1 109 ? -23.395 10.072 33.314 1.00 89.50 109 GLU A CA 1
ATOM 881 C C . GLU A 1 109 ? -24.014 11.396 33.808 1.00 89.50 109 GLU A C 1
ATOM 883 O O . GLU A 1 109 ? -24.960 11.368 34.584 1.00 89.50 109 GLU A O 1
ATOM 888 N N . GLU A 1 110 ? -23.511 12.549 33.356 1.00 86.88 110 GLU A N 1
ATOM 889 C CA . GLU A 1 110 ? -24.001 13.882 33.749 1.00 86.88 110 GLU A CA 1
ATOM 890 C C . GLU A 1 110 ? -25.332 14.270 33.076 1.00 86.88 110 GLU A C 1
ATOM 892 O O . GLU A 1 110 ? -26.095 15.055 33.635 1.00 86.88 110 GLU A O 1
ATOM 897 N N . TYR A 1 111 ? -25.623 13.714 31.896 1.00 77.50 111 TYR A N 1
ATOM 898 C CA . TYR A 1 111 ? -26.825 14.015 31.102 1.00 77.50 111 TYR A CA 1
ATOM 899 C C . TYR A 1 111 ? -27.768 12.806 30.913 1.00 77.50 111 TYR A C 1
ATOM 901 O O . TYR A 1 111 ? -28.624 12.842 30.025 1.00 77.50 111 TYR A O 1
ATOM 909 N N . ALA A 1 112 ? -27.605 11.740 31.706 1.00 63.28 112 ALA A N 1
ATOM 910 C CA . ALA A 1 112 ? -28.519 10.589 31.772 1.00 63.28 112 ALA A CA 1
ATOM 911 C C . ALA A 1 112 ? -29.565 10.763 32.881 1.00 63.28 112 ALA A C 1
ATOM 913 O O . ALA A 1 112 ? -30.722 10.345 32.645 1.00 63.28 112 ALA A O 1
#

Sequence (112 aa):
MSRKTRQDIVTLPARGSSGAPSRFRGDREALRSFLREVQDLLDSHDVDDKEVHAEALFHYCGSSVRKLLKDLPCYRQRDPKAMIKALKTIYPRQQASEYRRSDLRKLAEEYA

Organism: NCBI:txid157183

Secondary structure (DSSP, 8-state):
--------GGGSPPTTSTTPPPPB-S-TTTHHHHHHHHHHHHHHTT---HHHHHHHHHHHB-HHHHHHHHHSHHHHTT-HHHHHHHHHHHS---PPPSS-HHHHHHHHHH--

Radius of gyration: 19.08 Å; chains: 1; bounding box: 53×26×57 Å